Protein AF-A0A5D3YJY6-F1 (afdb_monomer_lite)

Secondary structure (DSSP, 8-state):
--HHHHHHHHHHHHHHHHHHHHHHHHHHHHS-GGGEEEHHHHHTSTT----HHHHHHHHHTT-S-EEE-TTS-EEEEGGGGG-

Foldseek 3Di:
DDPVVVVVVVVVVVVVVVVVVVVVVVVVVPPPVVFKDFLCVLCPDPLDVDHSVRSVVCVVVVVFCWDADPVRGIIGGPVRSPD

Radius of gyration: 19.59 Å; chains: 1; bounding box: 41×21×54 Å

Organism: NCBI:txid860790

Structure (mmCIF, N/CA/C/O backbone):
data_AF-A0A5D3YJY6-F1
#
_entry.id   AF-A0A5D3YJY6-F1
#
loop_
_atom_site.group_PDB
_atom_site.id
_atom_site.type_symbol
_atom_site.label_atom_id
_atom_site.label_alt_id
_atom_site.label_comp_id
_atom_site.label_asym_id
_atom_site.label_entity_id
_atom_site.label_seq_id
_atom_site.pdbx_PDB_ins_code
_atom_site.Cartn_x
_atom_site.Cartn_y
_atom_site.Cartn_z
_atom_site.occupancy
_atom_site.B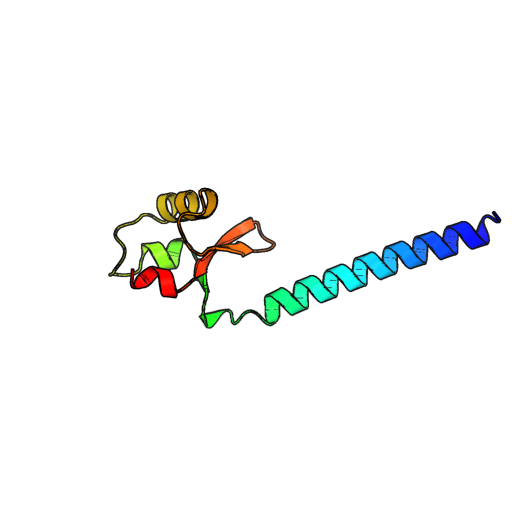_iso_or_equiv
_atom_site.auth_seq_id
_atom_site.auth_comp_id
_atom_site.auth_asym_id
_atom_site.auth_atom_id
_atom_site.pdbx_PDB_model_num
ATOM 1 N N . MET A 1 1 ? -21.658 13.687 35.058 1.00 56.19 1 MET A N 1
ATOM 2 C CA . MET A 1 1 ? -21.917 12.623 34.057 1.00 56.19 1 MET A CA 1
ATOM 3 C C . MET A 1 1 ? -22.075 11.302 34.788 1.00 56.19 1 MET A C 1
ATOM 5 O O . MET A 1 1 ? -21.240 11.010 35.636 1.00 56.19 1 MET A O 1
ATOM 9 N N . SER A 1 2 ? -23.132 10.530 34.529 1.00 70.75 2 SER A N 1
ATOM 10 C CA . SER A 1 2 ? -23.299 9.233 35.196 1.00 70.75 2 SER A CA 1
ATOM 11 C C . SER A 1 2 ? -22.323 8.205 34.609 1.00 70.75 2 SER A C 1
ATOM 13 O O . SER A 1 2 ? -21.985 8.253 33.426 1.00 70.75 2 SER A O 1
ATOM 15 N N . ASN A 1 3 ? -21.871 7.238 35.412 1.00 69.88 3 ASN A N 1
ATOM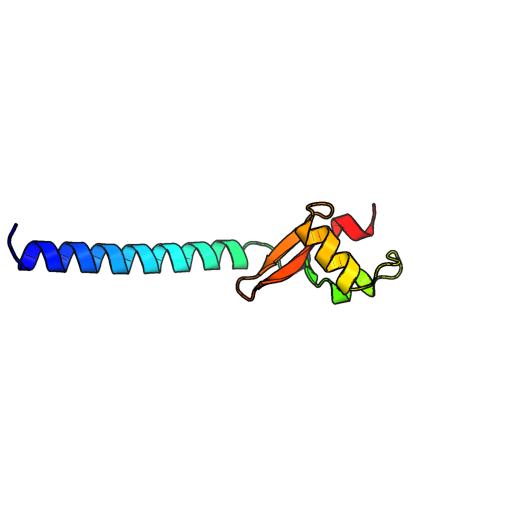 16 C CA . ASN A 1 3 ? -20.991 6.159 34.933 1.00 69.88 3 ASN A CA 1
ATOM 17 C C . ASN A 1 3 ? -21.582 5.396 33.730 1.00 69.88 3 ASN A C 1
ATOM 19 O O . ASN A 1 3 ? -20.847 4.869 32.896 1.00 69.88 3 ASN A O 1
ATOM 23 N N . ARG A 1 4 ? -22.915 5.377 33.615 1.00 72.38 4 ARG A N 1
ATOM 24 C CA . ARG A 1 4 ? -23.646 4.770 32.500 1.00 72.38 4 ARG A CA 1
ATOM 25 C C . ARG A 1 4 ? -23.454 5.540 31.190 1.00 72.38 4 ARG A C 1
ATOM 27 O O . ARG A 1 4 ? -23.187 4.912 30.172 1.00 72.38 4 ARG A O 1
ATOM 34 N N . SER A 1 5 ? -23.492 6.874 31.232 1.00 81.44 5 SER A N 1
ATOM 35 C CA . SER A 1 5 ? -23.266 7.717 30.046 1.00 81.44 5 SER A CA 1
ATOM 36 C C . SER A 1 5 ? -21.816 7.631 29.560 1.00 81.44 5 SER A C 1
ATOM 38 O O . SER A 1 5 ? -21.573 7.566 28.361 1.00 81.44 5 SER A O 1
ATOM 40 N N . ARG A 1 6 ? -20.842 7.531 30.476 1.00 86.62 6 ARG A N 1
ATOM 41 C CA . ARG A 1 6 ? -19.425 7.340 30.113 1.00 86.62 6 ARG A CA 1
ATOM 42 C C . ARG A 1 6 ? -19.170 6.007 29.397 1.00 86.62 6 ARG A C 1
ATOM 44 O O . ARG A 1 6 ? -18.457 5.992 28.402 1.00 86.62 6 ARG A O 1
ATOM 51 N N . LYS A 1 7 ? -19.758 4.902 29.872 1.00 88.25 7 LYS A N 1
ATOM 52 C CA . LYS A 1 7 ? -19.626 3.583 29.221 1.00 88.25 7 LYS A CA 1
ATOM 53 C C . LYS A 1 7 ? -20.251 3.553 27.825 1.00 88.25 7 LYS A C 1
ATOM 55 O O . LYS A 1 7 ? -19.676 2.959 26.924 1.00 88.25 7 LYS A O 1
ATOM 60 N N . GLN A 1 8 ? -21.397 4.212 27.646 1.00 92.06 8 GLN A N 1
ATOM 61 C CA . GLN A 1 8 ? -22.051 4.319 26.338 1.00 92.06 8 GLN A CA 1
ATOM 62 C C . GLN A 1 8 ? -21.212 5.123 25.339 1.00 92.06 8 GLN A C 1
ATOM 64 O O . GLN A 1 8 ? -21.096 4.718 24.189 1.00 92.06 8 GLN A O 1
ATOM 69 N N . LEU A 1 9 ? -20.588 6.218 25.785 1.00 91.88 9 LEU A N 1
ATOM 70 C CA . LEU A 1 9 ? -19.689 7.011 24.942 1.00 91.88 9 LEU A CA 1
ATOM 71 C C . LEU A 1 9 ? -18.438 6.229 24.526 1.00 91.88 9 LEU A C 1
ATOM 73 O O . LEU A 1 9 ? -18.052 6.296 23.368 1.00 91.88 9 LEU A O 1
ATOM 77 N N . LEU A 1 10 ? -17.837 5.454 25.436 1.00 93.62 10 LEU A N 1
ATOM 78 C CA . LEU A 1 10 ? -16.685 4.611 25.097 1.00 93.62 10 LEU A CA 1
ATOM 79 C C . LEU A 1 10 ? -17.049 3.522 24.080 1.00 93.62 10 LEU A C 1
ATOM 81 O O . LEU A 1 10 ? -16.337 3.357 23.101 1.00 93.62 10 LEU A O 1
ATOM 85 N N . ALA A 1 11 ? -18.195 2.858 24.248 1.00 94.31 11 ALA A N 1
ATOM 86 C CA . ALA A 1 11 ? -18.663 1.863 23.282 1.00 94.31 11 ALA A CA 1
ATOM 87 C C . ALA A 1 11 ? -18.921 2.467 21.887 1.00 94.31 11 ALA A C 1
ATOM 89 O O . ALA A 1 11 ? -18.672 1.819 20.875 1.00 94.31 11 ALA A O 1
ATOM 90 N N . LEU A 1 12 ? -19.399 3.715 21.829 1.00 95.19 12 LEU A N 1
ATOM 91 C CA . LEU A 1 12 ? -19.539 4.458 20.575 1.00 95.19 12 LEU A CA 1
ATOM 92 C C . LEU A 1 12 ? -18.181 4.767 19.935 1.00 95.19 12 LEU A C 1
ATOM 94 O O . LEU A 1 12 ? -18.057 4.648 18.720 1.00 95.19 12 LEU A O 1
ATOM 98 N N . CYS A 1 13 ? -17.168 5.130 20.728 1.00 92.75 13 CYS A N 1
ATOM 99 C CA . CYS A 1 13 ? -15.807 5.304 20.219 1.00 92.75 13 CYS A CA 1
ATOM 100 C C . CYS A 1 13 ? -15.258 3.997 19.628 1.00 92.75 13 CYS A C 1
ATOM 102 O O . CYS A 1 13 ? -14.766 4.012 18.503 1.00 92.75 13 CYS A O 1
ATOM 104 N N . ASP A 1 14 ? -15.413 2.873 20.334 1.00 94.94 14 ASP A N 1
ATOM 105 C CA . ASP A 1 14 ? -14.946 1.560 19.867 1.00 94.94 14 ASP A CA 1
ATOM 106 C C . ASP A 1 14 ? -15.622 1.154 18.542 1.00 94.94 14 ASP A C 1
ATOM 108 O O . ASP A 1 14 ? -14.995 0.589 17.644 1.00 94.94 14 ASP A O 1
ATOM 112 N N . GLU A 1 15 ? -16.915 1.454 18.398 1.00 96.25 15 GLU A N 1
ATOM 113 C CA . GLU A 1 15 ? -17.665 1.167 17.175 1.00 96.25 15 GLU A CA 1
ATOM 114 C C . GLU A 1 15 ? -17.231 2.066 16.006 1.00 96.25 15 GLU A C 1
ATOM 116 O O . GLU A 1 15 ? -17.065 1.585 14.883 1.00 96.25 15 GLU A O 1
ATOM 121 N N . LEU A 1 16 ? -16.967 3.352 16.261 1.00 95.31 16 LEU A N 1
ATOM 122 C CA . LEU A 1 16 ? -16.414 4.262 15.253 1.00 95.31 16 LEU A CA 1
ATOM 123 C C . LEU A 1 16 ? -15.032 3.806 14.770 1.00 95.31 16 LEU A C 1
ATOM 125 O O . LEU A 1 16 ? -14.759 3.839 13.570 1.00 95.31 16 LEU A O 1
ATOM 129 N N . GLU A 1 17 ? -14.172 3.334 15.672 1.00 95.06 17 GLU A N 1
ATOM 130 C CA . GLU A 1 17 ? -12.860 2.794 15.304 1.00 95.06 17 GLU A CA 1
ATOM 131 C C . GLU A 1 17 ? -12.979 1.567 14.391 1.00 95.06 17 GLU A C 1
ATOM 133 O O . GLU A 1 17 ? -12.268 1.477 13.383 1.00 95.06 17 GLU A O 1
ATOM 138 N N . LYS A 1 18 ? -13.923 0.659 14.673 1.00 93.69 18 LYS A N 1
ATOM 139 C CA . LYS A 1 18 ? -14.211 -0.485 13.792 1.00 93.69 18 LYS A CA 1
ATOM 140 C C . LYS A 1 18 ? -14.682 -0.044 12.412 1.00 93.69 18 LYS A C 1
ATOM 142 O O . LYS A 1 18 ? -14.174 -0.550 11.411 1.00 93.69 18 LYS A O 1
ATOM 147 N N . GLN A 1 19 ? -15.612 0.908 12.341 1.00 94.06 19 GLN A N 1
ATOM 148 C CA . GLN A 1 19 ? -16.129 1.416 11.066 1.00 94.06 19 GLN A CA 1
ATOM 149 C C . GLN A 1 19 ? -15.035 2.087 10.230 1.00 94.06 19 GLN A C 1
ATOM 151 O O . GLN A 1 19 ? -14.953 1.863 9.022 1.00 94.06 19 GLN A O 1
ATOM 156 N N . ILE A 1 20 ? -14.132 2.840 10.865 1.00 93.69 20 ILE A N 1
ATOM 157 C CA . ILE A 1 20 ? -12.949 3.402 10.198 1.00 93.69 20 ILE A CA 1
ATOM 158 C C . ILE A 1 20 ? -12.042 2.285 9.663 1.00 93.69 20 ILE A C 1
ATOM 160 O O . ILE A 1 20 ? -11.523 2.397 8.550 1.00 93.69 20 ILE A O 1
ATOM 164 N N . GLY A 1 21 ? -11.857 1.204 10.424 1.00 91.31 21 GLY A N 1
ATOM 165 C CA . GLY A 1 21 ? -11.126 0.018 9.974 1.00 91.31 21 GLY A CA 1
ATOM 166 C C . GLY A 1 21 ? -11.725 -0.598 8.705 1.00 91.31 21 GLY A C 1
ATOM 167 O O . GLY A 1 21 ? -10.996 -0.847 7.745 1.00 91.31 21 GLY A O 1
ATOM 168 N N . LEU A 1 22 ? -13.049 -0.766 8.666 1.00 89.94 22 LEU A N 1
ATOM 169 C CA . LEU A 1 22 ? -13.766 -1.297 7.501 1.00 89.94 22 LEU A CA 1
ATOM 170 C C . LEU A 1 22 ? -13.631 -0.386 6.274 1.00 89.94 22 LEU A C 1
ATOM 172 O O . LEU A 1 22 ? -13.322 -0.868 5.189 1.00 89.94 22 LEU A O 1
ATOM 176 N N . LEU A 1 23 ? -13.776 0.932 6.445 1.00 83.06 23 LEU A N 1
ATOM 177 C CA . LEU A 1 23 ? -13.600 1.898 5.353 1.00 83.06 23 LEU A CA 1
ATOM 178 C C . LEU A 1 23 ? -12.184 1.862 4.769 1.00 83.06 23 LEU A C 1
ATOM 180 O O . LEU A 1 23 ? -12.011 1.928 3.554 1.00 83.06 23 LEU A O 1
ATOM 184 N N . ARG A 1 24 ? -11.159 1.723 5.618 1.00 81.25 24 ARG A N 1
ATOM 185 C CA . ARG A 1 24 ? -9.772 1.560 5.155 1.00 81.25 24 ARG A CA 1
ATOM 186 C C . ARG A 1 24 ? -9.604 0.294 4.323 1.00 81.25 24 ARG A C 1
ATOM 188 O O . ARG A 1 24 ? -8.919 0.348 3.307 1.00 81.25 24 ARG A O 1
ATOM 195 N N . GLN A 1 25 ? -10.229 -0.810 4.734 1.00 76.31 25 GLN A N 1
ATOM 196 C CA . GLN A 1 25 ? -10.187 -2.060 3.980 1.00 76.31 25 GLN A CA 1
ATOM 197 C C . GLN A 1 25 ? -10.884 -1.915 2.623 1.00 76.31 25 GLN A C 1
ATOM 199 O O . GLN A 1 25 ? -10.281 -2.238 1.609 1.00 76.31 25 GLN A O 1
ATOM 204 N N . MET A 1 26 ? -12.077 -1.312 2.581 1.00 77.06 26 MET A N 1
ATOM 205 C CA . MET A 1 26 ? -12.796 -1.056 1.326 1.00 77.06 26 MET A CA 1
ATOM 206 C C . MET A 1 26 ? -11.984 -0.195 0.351 1.00 77.06 26 MET A C 1
ATOM 208 O O . MET A 1 26 ? -11.898 -0.516 -0.827 1.00 77.06 26 MET A O 1
ATOM 212 N N . ILE A 1 27 ? -11.319 0.859 0.839 1.00 76.69 27 ILE A N 1
ATOM 213 C CA . ILE A 1 27 ? -10.423 1.684 0.011 1.00 76.69 27 ILE A CA 1
ATOM 214 C C . ILE A 1 27 ? -9.264 0.852 -0.552 1.00 76.69 27 ILE A C 1
ATOM 216 O O . ILE A 1 27 ? -8.843 1.070 -1.685 1.00 76.69 27 ILE A O 1
ATOM 220 N N . ILE A 1 28 ? -8.714 -0.079 0.230 1.00 70.31 28 ILE A N 1
ATOM 221 C CA . ILE A 1 28 ? -7.632 -0.959 -0.228 1.00 70.31 28 ILE A CA 1
ATOM 222 C C . ILE A 1 28 ? -8.140 -1.919 -1.305 1.00 70.31 28 ILE A C 1
ATOM 224 O O . ILE A 1 28 ? -7.474 -2.042 -2.336 1.00 70.31 28 ILE A O 1
ATOM 228 N N . ASP A 1 29 ? -9.300 -2.534 -1.077 1.00 67.75 29 ASP A N 1
ATOM 229 C CA . ASP A 1 29 ? -9.926 -3.519 -1.965 1.00 67.75 29 ASP A CA 1
ATOM 230 C C . ASP A 1 29 ? -10.365 -2.890 -3.298 1.00 67.75 29 ASP A C 1
ATOM 232 O 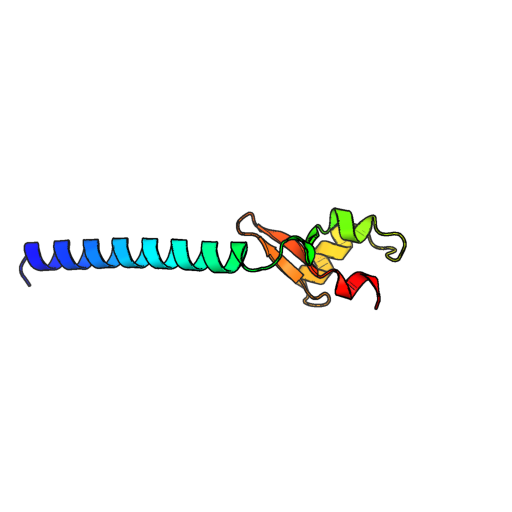O . ASP A 1 29 ? -10.285 -3.516 -4.354 1.00 67.75 29 ASP A O 1
ATOM 236 N N . GLU A 1 30 ? -10.784 -1.623 -3.271 1.00 68.12 30 GLU A N 1
ATOM 237 C CA . GLU A 1 30 ? -11.240 -0.892 -4.454 1.00 68.12 30 GLU A CA 1
ATOM 238 C C . GLU A 1 30 ? -10.089 -0.353 -5.314 1.00 68.12 30 GLU A C 1
ATOM 240 O O . GLU A 1 30 ? -10.273 -0.010 -6.485 1.00 68.12 30 GLU A O 1
ATOM 245 N N . ILE A 1 31 ? -8.861 -0.324 -4.785 1.00 60.34 31 ILE A N 1
ATOM 246 C CA . ILE A 1 31 ? -7.692 -0.051 -5.614 1.00 60.34 31 ILE A CA 1
ATOM 247 C C . ILE A 1 31 ? -7.373 -1.327 -6.402 1.00 60.34 31 ILE A C 1
ATOM 249 O O . ILE A 1 31 ? -6.898 -2.291 -5.802 1.00 60.34 31 ILE A O 1
ATOM 253 N N . PRO A 1 32 ? -7.517 -1.338 -7.743 1.00 60.00 32 PRO A N 1
ATOM 254 C CA . PRO A 1 32 ? -7.324 -2.552 -8.521 1.00 60.00 32 PRO A CA 1
ATOM 255 C C . PRO A 1 32 ? -5.898 -3.062 -8.306 1.00 60.00 32 PRO A C 1
ATOM 257 O O . PRO A 1 32 ? -4.945 -2.417 -8.756 1.00 60.00 32 PRO A O 1
ATOM 260 N N . GLU A 1 33 ? -5.740 -4.206 -7.630 1.00 62.03 33 GLU A N 1
ATOM 261 C CA . GLU A 1 33 ? -4.429 -4.813 -7.357 1.00 62.03 33 GLU A CA 1
ATOM 262 C C . GLU A 1 33 ? -3.621 -4.989 -8.646 1.00 62.03 33 GLU A C 1
ATOM 264 O O . GLU A 1 33 ? -2.414 -4.782 -8.657 1.00 62.03 33 GLU A O 1
ATOM 269 N N . ASN A 1 34 ? -4.312 -5.209 -9.771 1.00 70.94 34 ASN A N 1
ATOM 270 C CA . ASN A 1 34 ? -3.761 -5.221 -11.124 1.00 70.94 34 ASN A CA 1
ATOM 271 C C . ASN A 1 34 ? -2.797 -4.053 -11.406 1.00 70.94 34 ASN A C 1
ATOM 273 O O . ASN A 1 34 ? -1.790 -4.256 -12.079 1.00 70.94 34 ASN A O 1
ATOM 277 N N . LYS A 1 35 ? -3.068 -2.833 -10.934 1.00 84.69 35 LYS A N 1
ATOM 278 C CA . LYS A 1 35 ? -2.275 -1.649 -11.313 1.00 84.69 35 LYS A CA 1
ATOM 279 C C . LYS A 1 35 ? -0.997 -1.478 -10.493 1.00 84.69 35 LYS A C 1
ATOM 281 O O . LYS A 1 35 ? -0.184 -0.616 -10.832 1.00 84.69 35 LYS A O 1
ATOM 286 N N . TRP A 1 36 ? -0.814 -2.273 -9.444 1.00 89.81 36 TRP A N 1
ATOM 287 C CA . TRP A 1 36 ? 0.284 -2.145 -8.495 1.00 89.81 36 TRP A CA 1
ATOM 288 C C . TRP A 1 36 ? 1.112 -3.422 -8.470 1.00 89.81 36 TRP A C 1
ATOM 290 O O . TRP A 1 36 ? 0.574 -4.519 -8.422 1.00 89.81 36 TRP A O 1
ATOM 300 N N . ILE A 1 37 ? 2.428 -3.272 -8.487 1.00 91.88 37 ILE A N 1
ATOM 301 C CA . ILE A 1 37 ? 3.380 -4.381 -8.430 1.00 91.88 37 ILE A CA 1
ATOM 302 C C . ILE A 1 37 ? 4.336 -4.169 -7.267 1.00 91.88 37 ILE A C 1
ATOM 304 O O . ILE A 1 37 ? 4.614 -3.042 -6.861 1.00 91.88 37 ILE A O 1
ATOM 308 N N . THR A 1 38 ? 4.829 -5.246 -6.688 1.00 93.25 38 THR A N 1
ATOM 309 C CA . THR A 1 38 ? 5.831 -5.203 -5.624 1.00 93.25 38 THR A CA 1
ATOM 310 C C . THR A 1 38 ? 7.149 -4.614 -6.126 1.00 93.25 38 THR A C 1
ATOM 312 O O . THR A 1 38 ? 7.436 -4.583 -7.322 1.00 93.25 38 THR A O 1
ATOM 315 N N . THR A 1 39 ? 8.008 -4.176 -5.205 1.00 93.69 39 THR A N 1
ATOM 316 C CA . THR A 1 39 ? 9.363 -3.724 -5.561 1.00 93.69 39 THR A CA 1
ATOM 317 C C . THR A 1 39 ? 10.212 -4.825 -6.198 1.00 93.69 39 THR A C 1
ATOM 319 O O . THR A 1 39 ? 11.104 -4.510 -6.980 1.00 93.69 39 THR A O 1
ATOM 322 N N . ALA A 1 40 ? 9.934 -6.097 -5.892 1.00 93.00 40 ALA A N 1
ATOM 323 C CA . ALA A 1 40 ? 10.583 -7.245 -6.518 1.00 93.00 40 ALA A CA 1
ATOM 324 C C . ALA A 1 40 ? 10.122 -7.435 -7.969 1.00 93.00 40 ALA A C 1
ATOM 326 O O . ALA A 1 40 ? 10.952 -7.557 -8.861 1.00 93.00 40 ALA A O 1
ATOM 327 N N . GLU A 1 41 ? 8.813 -7.394 -8.220 1.00 92.44 41 GLU A N 1
ATOM 328 C CA . GLU A 1 41 ? 8.258 -7.467 -9.578 1.00 92.44 41 GLU A CA 1
ATOM 329 C C . GLU A 1 41 ? 8.686 -6.275 -10.434 1.00 92.44 41 GLU A C 1
ATOM 331 O O . GLU A 1 41 ? 9.031 -6.455 -11.597 1.00 92.44 41 GLU A O 1
ATOM 336 N N . TYR A 1 42 ? 8.717 -5.072 -9.850 1.00 93.06 42 TYR A N 1
ATOM 337 C CA . TYR A 1 42 ? 9.223 -3.884 -10.526 1.00 93.06 42 TYR A CA 1
ATOM 338 C C . TYR A 1 42 ? 10.685 -4.067 -10.929 1.00 93.06 42 TYR A C 1
ATOM 340 O O . TYR A 1 42 ? 10.996 -3.855 -12.086 1.00 93.06 42 TYR A O 1
ATOM 348 N N . ALA A 1 43 ? 11.549 -4.511 -10.010 1.00 91.81 43 ALA A N 1
ATOM 349 C CA . ALA A 1 43 ? 12.977 -4.736 -10.256 1.00 91.81 43 ALA A CA 1
ATOM 350 C C . ALA A 1 43 ? 13.279 -5.849 -11.273 1.00 91.81 43 ALA A C 1
ATOM 352 O O . ALA A 1 43 ? 14.282 -5.790 -11.975 1.00 91.81 43 ALA A O 1
ATOM 353 N N . ASN A 1 44 ? 12.425 -6.871 -11.339 1.00 90.56 44 ASN A N 1
ATOM 354 C CA . ASN A 1 44 ? 12.568 -7.976 -12.287 1.00 90.56 44 ASN A CA 1
ATOM 355 C C . ASN A 1 44 ? 12.011 -7.640 -13.679 1.00 90.56 44 ASN A C 1
ATOM 357 O O . ASN A 1 44 ? 12.108 -8.463 -14.590 1.00 90.56 44 ASN A O 1
ATOM 361 N N . HIS A 1 45 ? 11.393 -6.470 -13.861 1.00 88.88 45 HIS A N 1
ATOM 362 C CA . HIS A 1 45 ? 10.823 -6.098 -15.144 1.00 88.88 45 HIS A CA 1
ATOM 363 C C . HIS A 1 45 ? 11.939 -5.736 -16.145 1.00 88.88 45 HIS A C 1
ATOM 365 O O . HIS A 1 45 ? 12.813 -4.942 -15.792 1.00 88.88 45 HIS A O 1
ATOM 371 N N . PRO A 1 46 ? 11.890 -6.214 -17.407 1.00 86.81 46 PRO A N 1
ATOM 372 C CA . PRO A 1 46 ? 12.958 -6.006 -18.397 1.00 86.81 46 PRO A CA 1
ATOM 373 C C . PRO A 1 46 ? 13.311 -4.538 -18.668 1.00 86.81 46 PRO A C 1
ATOM 375 O O . PRO A 1 46 ? 14.444 -4.219 -19.010 1.00 86.81 46 PRO A O 1
ATOM 378 N N . ASN A 1 47 ? 12.338 -3.640 -18.501 1.00 84.00 47 ASN A N 1
ATOM 379 C CA . ASN A 1 47 ? 12.516 -2.198 -18.713 1.00 84.00 47 ASN A CA 1
ATOM 380 C C . ASN A 1 47 ? 13.143 -1.476 -17.512 1.00 84.00 47 ASN A C 1
ATOM 382 O O . ASN A 1 47 ? 13.308 -0.260 -17.539 1.00 84.00 47 ASN A O 1
ATOM 386 N N . THR A 1 48 ? 13.456 -2.194 -16.436 1.00 84.81 48 THR A N 1
ATOM 387 C CA . THR A 1 48 ? 14.050 -1.613 -15.236 1.00 84.81 48 THR A CA 1
ATOM 388 C C . THR A 1 48 ? 15.424 -2.214 -15.001 1.00 84.81 48 THR A C 1
ATOM 390 O O . THR A 1 48 ? 15.626 -3.413 -15.145 1.00 84.81 48 THR A O 1
ATOM 393 N N . ASN A 1 49 ? 16.372 -1.368 -14.606 1.00 85.06 49 ASN A N 1
ATOM 394 C CA . ASN A 1 49 ? 17.733 -1.787 -14.267 1.00 85.06 49 ASN A CA 1
ATOM 395 C C . ASN A 1 49 ? 18.013 -1.587 -12.768 1.00 85.06 49 ASN A C 1
ATOM 397 O O . ASN A 1 49 ? 19.112 -1.223 -12.350 1.00 85.06 49 ASN A O 1
ATOM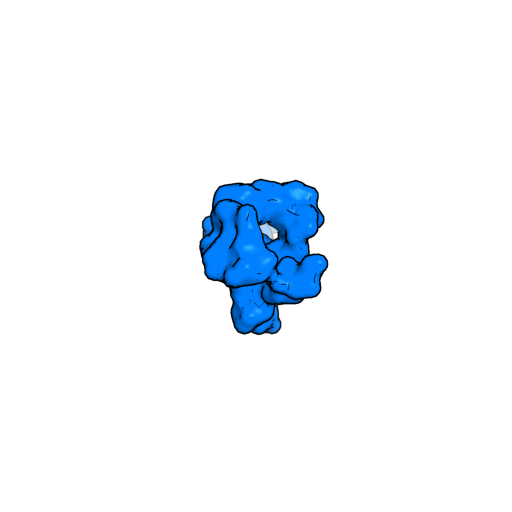 401 N N . LEU A 1 50 ? 16.971 -1.729 -11.945 1.00 88.81 50 LEU A N 1
ATOM 402 C CA . LEU A 1 50 ? 17.001 -1.405 -10.523 1.00 88.81 50 LEU A CA 1
ATOM 403 C C . LEU A 1 50 ? 16.848 -2.666 -9.689 1.00 88.81 50 LEU A C 1
ATOM 405 O O . LEU A 1 50 ? 16.024 -3.519 -9.976 1.00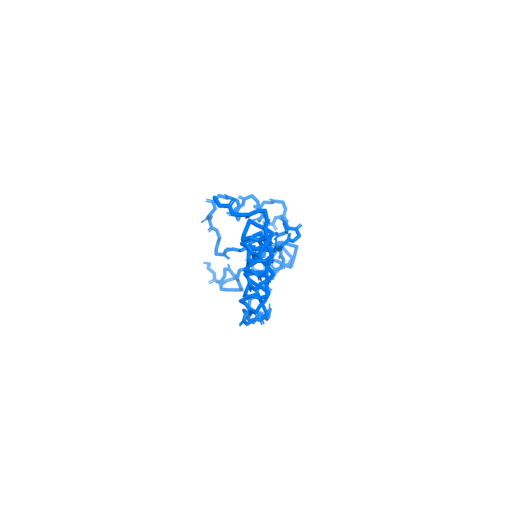 88.81 50 LEU A O 1
ATOM 409 N N . THR A 1 51 ? 17.588 -2.743 -8.586 1.00 93.56 51 THR A N 1
ATOM 410 C CA . THR A 1 51 ? 17.352 -3.786 -7.582 1.00 93.56 51 THR A CA 1
ATOM 411 C C . THR A 1 51 ? 16.090 -3.479 -6.774 1.00 93.56 51 THR A C 1
ATOM 413 O O . THR A 1 51 ? 15.728 -2.313 -6.585 1.00 93.56 51 THR A O 1
ATOM 416 N N . ALA A 1 52 ? 15.467 -4.507 -6.189 1.00 93.19 52 ALA A N 1
ATOM 417 C CA . ALA A 1 52 ? 14.293 -4.335 -5.328 1.00 93.19 52 ALA A CA 1
ATOM 418 C C . ALA A 1 52 ? 14.563 -3.398 -4.131 1.00 93.19 52 ALA A C 1
ATOM 420 O O . ALA A 1 52 ? 13.685 -2.635 -3.720 1.00 93.19 52 ALA A O 1
ATOM 421 N N . LYS A 1 53 ? 15.797 -3.402 -3.601 1.00 94.75 53 LYS A N 1
ATOM 422 C CA . LYS A 1 53 ? 16.232 -2.497 -2.524 1.00 94.75 53 LYS A CA 1
ATOM 423 C C . LYS A 1 53 ? 16.280 -1.044 -3.000 1.00 94.75 53 LYS A C 1
ATOM 425 O O . LYS A 1 53 ? 15.791 -0.155 -2.304 1.00 94.75 53 LYS A O 1
ATOM 430 N N . THR A 1 54 ? 16.832 -0.797 -4.188 1.00 94.19 54 THR A N 1
ATOM 431 C CA . THR A 1 54 ? 16.870 0.547 -4.782 1.00 94.19 54 THR A CA 1
ATOM 432 C C . THR A 1 54 ? 15.462 1.048 -5.098 1.00 94.19 54 THR A C 1
ATOM 434 O O . THR A 1 54 ? 15.132 2.182 -4.757 1.00 94.19 54 THR A O 1
ATOM 437 N N . ALA A 1 55 ? 14.601 0.190 -5.654 1.00 93.62 55 ALA A N 1
ATOM 438 C CA . ALA A 1 55 ? 13.203 0.514 -5.924 1.00 93.62 55 ALA A CA 1
ATOM 439 C C . ALA A 1 55 ? 12.439 0.892 -4.638 1.00 93.62 55 ALA A C 1
ATOM 441 O O . ALA A 1 55 ? 11.742 1.906 -4.607 1.00 93.62 55 ALA A O 1
ATOM 442 N N . ALA A 1 56 ? 12.633 0.148 -3.541 1.00 94.25 56 ALA A N 1
ATOM 443 C CA . ALA A 1 56 ? 12.048 0.478 -2.238 1.00 94.25 56 ALA A CA 1
ATOM 444 C C . ALA A 1 56 ? 12.551 1.824 -1.683 1.00 94.25 56 ALA A C 1
ATOM 446 O O . ALA A 1 56 ? 11.763 2.616 -1.163 1.00 94.25 56 ALA A O 1
ATOM 447 N N . ASN A 1 57 ? 13.846 2.122 -1.833 1.00 95.88 57 ASN A N 1
ATOM 448 C CA . ASN A 1 57 ? 14.401 3.421 -1.446 1.00 95.88 57 ASN A CA 1
ATOM 449 C C . ASN A 1 57 ? 13.785 4.568 -2.258 1.00 95.88 57 ASN A C 1
ATOM 451 O O . ASN A 1 57 ? 13.471 5.612 -1.691 1.00 95.88 57 ASN A O 1
ATOM 455 N N . TYR A 1 58 ? 13.562 4.376 -3.560 1.00 94.38 58 TYR A N 1
ATOM 456 C CA . TYR A 1 58 ? 12.911 5.379 -4.407 1.00 94.38 58 TYR A CA 1
ATOM 457 C C . TYR A 1 58 ? 11.442 5.596 -4.040 1.00 94.38 58 TYR A C 1
ATOM 45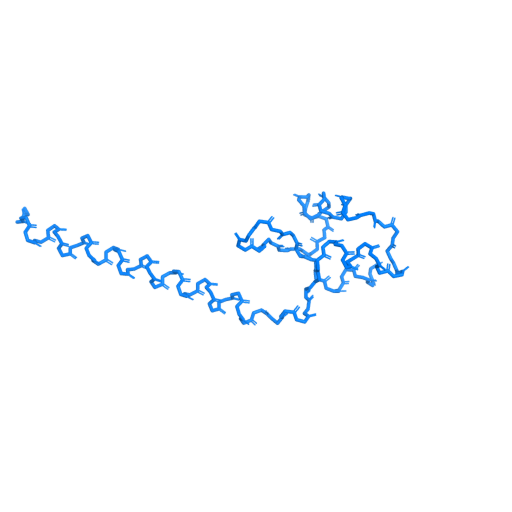9 O O . TYR A 1 58 ? 10.984 6.738 -4.074 1.00 94.38 58 TYR A O 1
ATOM 467 N N . CYS A 1 59 ? 10.731 4.547 -3.614 1.00 93.75 59 CYS A N 1
ATOM 468 C CA . CYS A 1 59 ? 9.391 4.690 -3.038 1.00 93.75 59 CYS A CA 1
ATOM 469 C C . CYS A 1 59 ? 9.428 5.558 -1.773 1.00 93.75 59 CYS A C 1
ATOM 471 O O . CYS A 1 59 ? 8.702 6.542 -1.674 1.00 93.75 59 CYS A O 1
ATOM 473 N N . LYS A 1 60 ? 10.350 5.263 -0.843 1.00 93.38 60 LYS A N 1
ATOM 474 C CA . LYS A 1 60 ? 10.521 6.032 0.403 1.00 93.38 60 LYS A CA 1
ATOM 475 C C . LYS A 1 60 ? 10.873 7.506 0.156 1.00 93.38 60 LYS A C 1
ATOM 477 O O . LYS A 1 60 ? 10.493 8.362 0.945 1.00 93.38 60 LYS A O 1
ATOM 482 N N . GLN A 1 61 ? 11.597 7.796 -0.924 1.00 94.00 61 GLN A N 1
ATOM 483 C CA . GLN A 1 61 ? 11.967 9.153 -1.345 1.00 94.00 61 GLN A CA 1
ATOM 484 C C . GLN A 1 61 ? 10.882 9.860 -2.180 1.00 94.00 61 GLN A C 1
ATOM 486 O O . GLN A 1 61 ? 11.094 10.997 -2.590 1.00 94.00 61 GLN A O 1
ATOM 491 N N . GLY A 1 62 ? 9.757 9.202 -2.486 1.00 89.94 62 GLY A N 1
ATOM 492 C CA . GLY A 1 62 ? 8.688 9.769 -3.315 1.00 89.94 62 GLY A CA 1
ATOM 493 C C . GLY A 1 62 ? 9.040 9.918 -4.801 1.00 89.94 62 GLY A C 1
ATOM 494 O O . GLY A 1 62 ? 8.362 10.645 -5.520 1.00 89.94 62 GLY A O 1
ATOM 495 N N . ARG A 1 63 ? 10.094 9.243 -5.283 1.00 92.25 63 ARG A N 1
ATOM 496 C CA . ARG A 1 63 ? 10.557 9.333 -6.684 1.00 92.25 63 ARG A CA 1
ATOM 497 C C . ARG A 1 63 ? 9.746 8.469 -7.649 1.00 92.25 63 ARG A C 1
ATOM 499 O O . ARG A 1 63 ? 9.807 8.689 -8.853 1.00 92.25 63 ARG A O 1
ATOM 506 N N . LEU A 1 64 ? 9.014 7.490 -7.123 1.00 92.00 64 LEU A N 1
ATOM 507 C CA . LEU A 1 64 ? 8.131 6.599 -7.874 1.00 92.00 64 LEU A CA 1
ATOM 508 C C . LEU A 1 64 ? 6.708 6.743 -7.348 1.00 92.00 64 LEU A C 1
ATOM 510 O O . LEU A 1 64 ? 6.503 6.822 -6.131 1.00 92.00 64 LEU A O 1
ATOM 514 N N . LYS A 1 65 ? 5.719 6.689 -8.248 1.00 92.19 65 LYS A N 1
ATOM 515 C CA . LYS A 1 65 ? 4.312 6.560 -7.858 1.00 92.19 65 LYS A CA 1
ATOM 516 C C . LYS A 1 65 ? 4.125 5.232 -7.125 1.00 92.19 65 LYS A C 1
ATOM 518 O O . LYS A 1 65 ? 4.082 4.167 -7.737 1.00 92.19 65 LYS A O 1
ATOM 523 N N . SER A 1 66 ? 4.053 5.306 -5.802 1.00 93.75 66 SER A N 1
ATOM 524 C CA . SER A 1 66 ? 4.129 4.155 -4.907 1.00 93.75 66 SER A CA 1
ATOM 525 C C . SER A 1 66 ? 3.132 4.284 -3.756 1.00 93.75 66 SER A C 1
ATOM 527 O O . SER A 1 66 ? 2.669 5.379 -3.437 1.00 93.75 66 SER A O 1
ATOM 529 N N . ARG A 1 67 ? 2.774 3.150 -3.155 1.00 90.88 67 ARG A N 1
ATOM 530 C CA . ARG A 1 67 ? 1.943 3.064 -1.950 1.00 90.88 67 ARG A CA 1
ATOM 531 C C . ARG A 1 67 ? 2.521 2.032 -0.994 1.00 90.88 67 ARG A C 1
ATOM 533 O O . ARG A 1 67 ? 3.215 1.109 -1.425 1.00 90.88 67 ARG A O 1
ATOM 540 N N . GLN A 1 68 ? 2.203 2.170 0.286 1.00 90.19 68 GLN A N 1
ATOM 541 C CA . GLN A 1 68 ? 2.566 1.186 1.296 1.00 90.19 68 GLN A CA 1
ATOM 542 C C . GLN A 1 68 ? 1.345 0.330 1.643 1.00 90.19 68 GLN A C 1
ATOM 544 O O . GLN A 1 68 ? 0.250 0.853 1.845 1.00 90.19 68 GLN A O 1
ATOM 549 N N . THR A 1 69 ? 1.521 -0.988 1.675 1.00 84.31 69 THR A N 1
ATOM 550 C CA . THR A 1 69 ? 0.493 -1.925 2.136 1.00 84.31 69 THR A CA 1
ATOM 551 C C . THR A 1 69 ? 0.339 -1.833 3.659 1.00 84.31 69 THR A C 1
ATOM 553 O O . THR A 1 69 ? 1.273 -1.397 4.340 1.00 84.31 69 THR A O 1
ATOM 556 N N . PRO A 1 70 ? -0.773 -2.326 4.236 1.00 79.06 70 PRO A N 1
ATOM 557 C CA . PRO A 1 70 ? -0.932 -2.413 5.693 1.00 79.06 70 PRO A CA 1
ATOM 558 C C . PRO A 1 70 ? 0.188 -3.194 6.394 1.00 79.06 70 PRO A C 1
ATOM 560 O O . PRO A 1 70 ? 0.523 -2.925 7.540 1.00 79.06 70 PRO A O 1
ATOM 563 N N . THR A 1 71 ? 0.813 -4.138 5.686 1.00 83.06 71 THR A N 1
ATOM 564 C CA . THR A 1 71 ? 1.958 -4.930 6.162 1.00 83.06 71 THR A CA 1
ATOM 565 C C . THR A 1 71 ? 3.304 -4.203 6.055 1.00 83.06 71 THR A C 1
ATOM 567 O O . THR A 1 71 ? 4.350 -4.802 6.297 1.00 83.06 71 THR A O 1
ATOM 570 N N . GLY A 1 72 ? 3.310 -2.927 5.659 1.00 84.94 72 GLY A N 1
ATOM 571 C CA . GLY A 1 72 ? 4.512 -2.102 5.545 1.00 84.94 72 GLY A CA 1
ATOM 572 C C . GLY A 1 72 ? 5.317 -2.311 4.259 1.00 84.94 72 GLY A C 1
ATOM 573 O O . GLY A 1 72 ? 6.390 -1.720 4.118 1.00 84.94 72 GLY A O 1
ATOM 574 N N . ARG A 1 73 ? 4.832 -3.119 3.307 1.00 88.25 73 ARG A N 1
ATOM 575 C CA . ARG A 1 73 ? 5.529 -3.392 2.040 1.00 88.25 73 ARG A CA 1
ATOM 576 C C . ARG A 1 73 ? 5.223 -2.312 1.007 1.00 88.25 73 ARG A C 1
ATOM 578 O O . ARG A 1 73 ? 4.110 -1.802 0.943 1.00 88.25 73 ARG A O 1
ATOM 585 N N . TRP A 1 74 ? 6.202 -1.988 0.169 1.00 92.75 74 TRP A N 1
ATOM 586 C CA . TRP A 1 74 ? 6.018 -1.032 -0.922 1.00 92.75 74 TRP A CA 1
ATOM 587 C C . TRP A 1 74 ? 5.461 -1.706 -2.174 1.00 92.75 74 TRP A C 1
ATOM 589 O O . TRP A 1 74 ? 5.915 -2.781 -2.572 1.00 92.75 74 TRP A O 1
ATOM 599 N N . GLN A 1 75 ? 4.515 -1.028 -2.816 1.00 92.88 75 GLN A N 1
ATOM 600 C CA . GLN A 1 75 ? 4.031 -1.335 -4.154 1.00 92.88 75 GLN A CA 1
ATOM 601 C C . GLN A 1 75 ? 4.206 -0.114 -5.060 1.00 92.88 75 GLN A C 1
ATOM 603 O O . GLN A 1 75 ? 3.989 1.020 -4.635 1.00 92.88 75 GLN A O 1
ATOM 608 N N . ILE A 1 76 ? 4.586 -0.349 -6.310 1.00 93.38 76 ILE A N 1
ATOM 609 C CA . ILE A 1 76 ? 4.833 0.650 -7.348 1.00 93.38 76 ILE A CA 1
ATOM 610 C C . ILE A 1 76 ? 3.731 0.537 -8.396 1.00 93.38 76 ILE A C 1
ATOM 612 O O . ILE A 1 76 ? 3.306 -0.561 -8.754 1.00 93.38 76 ILE A O 1
ATOM 616 N N . HIS A 1 77 ? 3.234 1.669 -8.879 1.00 92.06 77 HIS A N 1
ATOM 617 C CA . HIS A 1 77 ? 2.222 1.683 -9.925 1.00 92.06 77 HIS A CA 1
ATOM 618 C C . HIS A 1 77 ? 2.849 1.275 -11.268 1.00 92.06 77 HIS A C 1
ATOM 620 O O . HIS A 1 77 ? 3.901 1.792 -11.641 1.00 92.06 77 HIS A O 1
ATOM 626 N N . LYS A 1 78 ? 2.186 0.409 -12.044 1.00 90.88 78 LYS A N 1
ATOM 627 C CA . LYS A 1 78 ? 2.696 -0.101 -13.335 1.00 90.88 78 LYS A CA 1
ATOM 628 C C . LYS A 1 78 ? 3.051 0.990 -14.352 1.00 90.88 78 LYS A C 1
ATOM 630 O O . LYS A 1 78 ? 3.875 0.754 -15.224 1.00 90.88 78 LYS A O 1
ATOM 635 N N . SER A 1 79 ? 2.479 2.191 -14.235 1.00 89.94 79 SER A N 1
ATOM 636 C CA . SER A 1 79 ? 2.849 3.334 -15.091 1.00 89.94 79 SER A CA 1
ATOM 637 C C . SER A 1 79 ? 4.321 3.738 -14.976 1.00 89.94 79 SER A C 1
ATOM 639 O O . SER A 1 79 ? 4.838 4.368 -15.886 1.00 89.94 79 SER A O 1
ATOM 641 N N . GLU A 1 80 ? 4.992 3.409 -13.870 1.00 91.25 80 GLU A N 1
ATOM 642 C CA . GLU A 1 80 ? 6.418 3.703 -13.691 1.00 91.25 80 GLU A CA 1
ATOM 643 C C . GLU A 1 80 ? 7.325 2.774 -14.520 1.00 91.25 80 GLU A C 1
ATOM 645 O O . GLU A 1 80 ? 8.499 3.074 -14.673 1.00 91.25 80 GLU A O 1
ATOM 650 N N . LEU A 1 81 ? 6.804 1.676 -15.090 1.00 87.56 81 LEU A N 1
ATOM 651 C CA . LEU A 1 81 ? 7.573 0.748 -15.938 1.00 87.56 81 LEU A CA 1
ATOM 652 C C . LEU A 1 81 ? 7.863 1.272 -17.355 1.00 87.56 81 LEU A C 1
ATOM 654 O O . LEU A 1 81 ? 8.607 0.634 -18.101 1.00 87.56 81 LEU A O 1
ATOM 658 N N . TYR A 1 82 ? 7.227 2.379 -17.742 1.00 79.75 82 TYR A N 1
ATOM 659 C CA . TYR A 1 82 ? 7.265 2.937 -19.098 1.00 79.75 82 TYR A CA 1
ATOM 660 C C . TYR A 1 82 ? 7.704 4.411 -19.121 1.00 79.75 82 TYR A C 1
ATOM 662 O O . TYR A 1 82 ? 7.430 5.109 -20.095 1.00 79.75 82 TYR A O 1
ATOM 670 N N . LYS A 1 83 ? 8.315 4.896 -18.035 1.00 66.62 83 LYS A N 1
ATOM 671 C CA . LYS A 1 83 ? 8.964 6.213 -17.981 1.00 66.62 83 LYS A CA 1
ATOM 672 C C . LYS A 1 83 ? 10.414 6.104 -18.421 1.00 66.62 83 LYS A C 1
ATOM 674 O O . LYS A 1 83 ? 10.866 7.054 -19.090 1.00 66.62 83 LYS A O 1
#

pLDDT: mean 86.61, std 9.74, range [56.19, 96.25]

Sequence (83 aa):
MSNRSRKQLLALCDELEKQIGLLRQMIIDEIPENKWITTAEYANHPNTNLTAKTAANYCKQGRLKSRQTPTGRWQIHKSELYK